Protein 4DH4 (pdb70)

Nearest PDB structures (foldseek):
  4dh4-assembly1_A  TM=1.009E+00  e=1.720E-25  Toxoplasma gondii
  3gad-assembly1_C  TM=9.673E-01  e=2.743E-14  Plasmodium yoelii yoelii
  9mf3-assembly1_A  TM=9.628E-01  e=1.737E-12  Plasmodium knowlesi strain H
  8ap3-assembly1_A  TM=9.264E-01  e=4.173E-13  Arabidopsis thaliana
  8dq6-assembly1_A  TM=9.704E-01  e=1.474E-11  Arabidopsis thaliana

B-factor: mean 19.5, std 6.74, range [10.56, 55.08]

Solvent-accessible surface area: 6476 Å² total; per-residue (Å²): 10,75,0,55,1,51,0,36,34,77,13,75,102,73,61,44,83,39,1,32,128,49,1,46,137,19,0,10,89,17,23,70,61,78,98,98,110,20,129,29,10,28,40,106,35,59,169,37,149,58,78,61,32,72,86,68,2,4,71,0,109,2,7,0,39,30,37,38,70,101,92,28,28,88,120,0,26,63,38,2,12,28,2,0,73,151,39,18,58,0,55,111,127,40,16,136,25,76,45,47,87,63,54,69,84,107,42,59,104,78,143,162,90,113

Secondary structure (DSSP, 8-state):
-EEEEEESS---HHHHHHHHHHHHHHHHHHHT--GGG-EEEEEE-S---BTTB-S--EEEEEEEES---HHHHHHHHHHHHHHHHHHH---GGGEEEEEEEEPGGG-EETTEE-

InterPro domains:
  IPR001398 Macrophage migration inhibitory factor [PF01187] (18-110)
  IPR001398 Macrophage migration inhibitory factor [PTHR11954] (1-115)
  IPR014347 Tautomerase/MIF superfamily [G3DSA:3.30.429.10] (2-115)
  IPR014347 Tautomerase/MIF superfamily [SSF55331] (1-116)
  IPR019829 Macrophage migration inhibitory factor, conserved site [PS01158] (56-70)

Sequence (114 aa):
PKCMMIFCPVAATPAQQDDALLKDAEKKAVADDALGKPLSYYVMVGYSQTGQMRFGGSSDPCAFIIRVVASIGGITSSSTNCCKIAAALSSAACERHLGVPKNRIYTTFTNKSSPSEWAMGDRTF

CATH classification: 3.30.429.10

Organism: Toxoplasma gondii (NCBI:txid5811)

Foldseek 3Di:
DEKEKEWQFPADVVLFVQLQVLLLVQLCVLQVHDSVPYYYYYDNDHFDDDPNDSPTAMEMEEEDQDSDDPVSQVSSLVSNLVSCCVSRVHHSVRYHYDYYHDHQQRDDDPPDTD

Structure (mmCIF, N/CA/C/O backbone):
data_4DH4
#
_entry.id   4DH4
#
_cell.length_a   58.730
_cell.length_b   58.730
_cell.length_c   183.971
_cell.angle_alpha   90.00
_cell.angle_beta   90.00
_cell.angle_gamma   120.00
#
_symmetry.space_group_name_H-M   'H 3 2'
#
loop_
_e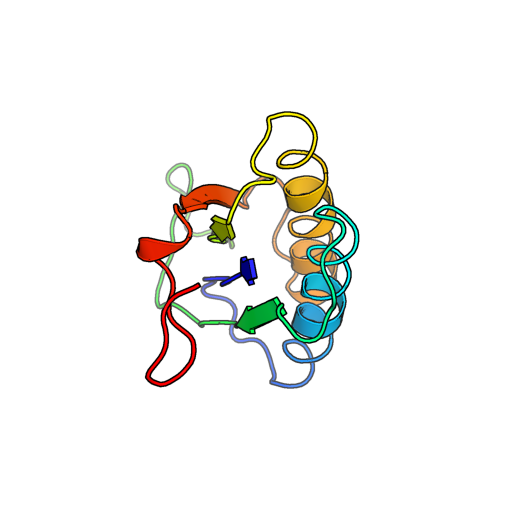ntity.id
_entity.type
_entity.pdbx_description
1 polymer MIF
2 non-polymer 'SULFATE ION'
3 water water
#
loop_
_atom_site.group_PDB
_atom_site.id
_atom_site.type_symbol
_atom_site.label_atom_id
_atom_site.label_alt_id
_atom_site.label_comp_id
_atom_site.label_asym_id
_atom_site.label_entity_id
_atom_site.label_seq_id
_atom_site.pdbx_PDB_ins_code
_atom_site.Cartn_x
_atom_site.Cartn_y
_atom_site.Cartn_z
_atom_site.occupancy
_atom_site.B_iso_or_equiv
_atom_site.auth_seq_id
_atom_site.auth_comp_id
_atom_site.auth_asym_id
_atom_site.auth_atom_id
_atom_site.pdbx_PDB_model_num
ATOM 1 N N . PRO A 1 1 ? -17.231 8.730 22.318 1.00 15.22 1 PRO A N 1
ATOM 2 C CA . PRO A 1 1 ? -17.639 10.127 22.151 1.00 15.02 1 PRO A CA 1
ATOM 3 C C . PRO A 1 1 ? -18.256 10.347 20.780 1.00 15.04 1 PRO A C 1
ATOM 4 O O . PRO A 1 1 ? -18.091 9.520 19.883 1.00 14.72 1 PRO A O 1
ATOM 8 N N . LYS A 1 2 ? -18.964 11.460 20.624 1.00 14.98 2 LYS A N 1
ATOM 9 C CA . LYS A 1 2 ? -19.617 11.781 19.365 1.00 15.87 2 LYS A CA 1
ATOM 10 C C . LYS A 1 2 ? -19.409 13.268 19.064 1.00 15.82 2 LYS A C 1
ATOM 11 O O . LYS A 1 2 ? -19.450 14.107 19.971 1.00 15.80 2 LYS A O 1
ATOM 17 N N . CYS A 1 3 ? -19.133 13.582 17.805 1.00 15.84 3 CYS A N 1
ATOM 18 C CA . CYS A 1 3 ? -19.010 14.967 17.367 1.00 15.72 3 CYS A CA 1
ATOM 19 C C . CYS A 1 3 ? -19.699 15.134 16.018 1.00 15.70 3 CYS A C 1
ATOM 20 O O . CYS A 1 3 ? -19.297 14.513 15.030 1.00 15.57 3 CYS A O 1
ATOM 23 N N A MET A 1 4 ? -20.734 15.968 15.989 0.50 15.50 4 MET A N 1
ATOM 24 N N B MET A 1 4 ? -20.737 15.967 15.982 0.50 15.45 4 MET A N 1
ATOM 25 C CA A MET A 1 4 ? -21.493 16.211 14.767 0.50 15.60 4 MET A CA 1
ATOM 26 C CA B MET A 1 4 ? -21.521 16.192 14.767 0.50 15.52 4 MET A CA 1
ATOM 27 C C A MET A 1 4 ? -21.493 17.686 14.409 0.50 15.39 4 MET A C 1
ATOM 28 C C B MET A 1 4 ? -21.525 17.674 14.398 0.50 15.33 4 MET A C 1
ATOM 29 O O A MET A 1 4 ? -21.900 18.528 15.213 0.50 15.01 4 MET A O 1
ATOM 30 O O B MET A 1 4 ? -21.963 18.513 15.190 0.50 14.93 4 MET A O 1
ATOM 39 N N . ILE A 1 5 ? -21.035 17.973 13.194 1.00 15.30 5 ILE A N 1
ATOM 40 C CA . ILE A 1 5 ? -20.881 19.341 12.687 1.00 15.55 5 ILE A CA 1
ATOM 41 C C . ILE A 1 5 ? -22.013 19.662 11.705 1.00 15.83 5 ILE A C 1
ATOM 42 O O . ILE A 1 5 ? -22.217 18.941 10.724 1.00 15.78 5 ILE A O 1
ATOM 47 N N . PHE A 1 6 ? -22.746 20.739 11.985 1.00 15.95 6 PHE A N 1
ATOM 48 C CA . PHE A 1 6 ? -23.844 21.192 11.143 1.00 16.16 6 PHE A CA 1
ATOM 49 C C . PHE A 1 6 ? -23.467 22.540 10.543 1.00 16.12 6 PHE A C 1
ATOM 50 O O . PHE A 1 6 ? -23.157 23.484 11.270 1.00 15.02 6 PHE A O 1
ATOM 58 N N . CYS A 1 7 ? -23.508 22.629 9.217 1.00 16.36 7 CYS A N 1
ATOM 59 C CA . CYS A 1 7 ? -23.038 23.830 8.528 1.00 16.46 7 CYS A CA 1
ATOM 60 C C . CYS A 1 7 ? -23.682 23.924 7.140 1.00 16.88 7 CYS A C 1
ATOM 61 O O . CYS A 1 7 ? -23.894 22.899 6.499 1.00 16.44 7 CYS A O 1
ATOM 64 N N . PRO A 1 8 ? -24.040 25.145 6.695 1.00 17.93 8 PRO A N 1
ATOM 65 C CA . PRO A 1 8 ? -24.627 25.287 5.353 1.00 18.87 8 PRO A CA 1
ATOM 66 C C . PRO A 1 8 ? -23.634 25.100 4.195 1.00 19.94 8 PRO A C 1
ATOM 67 O O . PRO A 1 8 ? -24.064 24.908 3.050 1.00 20.09 8 PRO A O 1
ATOM 71 N N . VAL A 1 9 ? -22.334 25.136 4.491 1.00 20.81 9 VAL A N 1
ATOM 72 C CA . VAL A 1 9 ? -21.290 25.041 3.453 1.00 22.02 9 VAL A CA 1
ATOM 73 C C . VAL A 1 9 ? -21.374 23.719 2.678 1.00 22.69 9 VAL A C 1
ATOM 74 O O . VAL A 1 9 ? -21.439 22.637 3.268 1.00 22.03 9 VAL A O 1
ATOM 78 N N . ALA A 1 10 ? -21.392 23.821 1.349 1.00 23.71 10 ALA A N 1
ATOM 79 C CA . ALA A 1 10 ? -21.438 22.649 0.487 1.00 25.14 10 ALA A CA 1
ATOM 80 C C . ALA A 1 10 ? -20.044 22.036 0.364 1.00 26.31 10 ALA A C 1
ATOM 81 O O . ALA A 1 10 ? -19.375 22.171 -0.667 1.00 27.13 10 ALA A O 1
ATOM 83 N N . ALA A 1 11 ? -19.603 21.374 1.431 1.00 27.15 11 ALA A N 1
ATOM 84 C CA . ALA A 1 11 ? -18.268 20.790 1.482 1.00 28.00 11 ALA A CA 1
ATOM 85 C C . ALA A 1 11 ? -18.169 19.564 0.593 1.00 28.64 11 ALA A C 1
ATOM 86 O O . ALA A 1 11 ? -19.058 18.707 0.588 1.00 28.34 11 ALA A O 1
ATOM 88 N N . THR A 1 12 ? -17.086 19.503 -0.176 1.00 29.88 12 THR A N 1
ATOM 89 C CA . THR A 1 12 ? -16.770 18.332 -0.976 1.00 30.91 12 THR A CA 1
ATOM 90 C C . THR A 1 12 ? -16.382 17.216 -0.020 1.00 31.88 12 THR A C 1
ATOM 91 O O . THR A 1 12 ? -15.802 17.491 1.032 1.00 32.07 12 THR A O 1
ATOM 95 N N . PRO A 1 13 ? -16.717 15.958 -0.361 1.00 32.60 13 PRO A N 1
ATOM 96 C CA . PRO A 1 13 ? -16.360 14.846 0.512 1.00 32.97 13 PRO A CA 1
ATOM 97 C C . PRO A 1 13 ? -14.886 14.847 0.945 1.00 33.00 13 PRO A C 1
ATOM 98 O O . PRO A 1 13 ? -14.566 14.311 2.004 1.00 33.21 13 PRO A O 1
ATOM 102 N N . ALA A 1 14 ? -14.012 15.463 0.149 1.00 32.82 14 ALA A N 1
ATOM 103 C CA . ALA A 1 14 ? -12.584 15.537 0.470 1.00 32.25 14 ALA A CA 1
ATOM 104 C C . ALA A 1 14 ? -12.246 16.621 1.497 1.00 31.58 14 ALA A C 1
ATOM 105 O O . ALA A 1 14 ? -11.333 16.441 2.313 1.00 31.90 14 ALA A O 1
ATOM 107 N N . GLN A 1 15 ? -12.960 17.747 1.443 1.00 30.25 15 GLN A N 1
ATOM 108 C CA . GLN A 1 15 ? -12.940 18.719 2.532 1.00 28.85 15 GLN A CA 1
ATOM 109 C C . GLN A 1 15 ? -13.444 18.031 3.797 1.00 27.51 15 GLN A C 1
ATOM 110 O O . GLN A 1 15 ? -12.877 18.212 4.876 1.00 27.19 15 GLN A O 1
ATOM 116 N N . GLN A 1 16 ? -14.518 17.253 3.642 1.00 25.78 16 GLN A N 1
ATOM 117 C CA . GLN A 1 16 ? -15.198 16.613 4.768 1.00 24.11 16 GLN A CA 1
ATOM 118 C C . GLN A 1 16 ? -14.304 15.567 5.414 1.00 23.65 16 GLN A C 1
ATOM 119 O O . GLN A 1 16 ? -14.220 15.499 6.636 1.00 23.11 16 GLN A O 1
ATOM 125 N N A ASP A 1 17 ? -13.641 14.754 4.588 0.50 23.23 17 ASP A N 1
ATOM 126 N N B ASP A 1 17 ? -13.634 14.771 4.582 0.50 23.21 17 ASP A N 1
ATOM 127 C CA A ASP A 1 17 ? -12.716 13.728 5.077 0.50 23.08 17 ASP A CA 1
ATOM 128 C CA B ASP A 1 17 ? -12.720 13.733 5.049 0.50 23.04 17 ASP A CA 1
ATOM 129 C C A ASP A 1 17 ? -11.605 14.329 5.934 0.50 22.50 17 ASP A C 1
ATOM 130 C C B ASP A 1 17 ? -11.603 14.319 5.916 0.50 22.4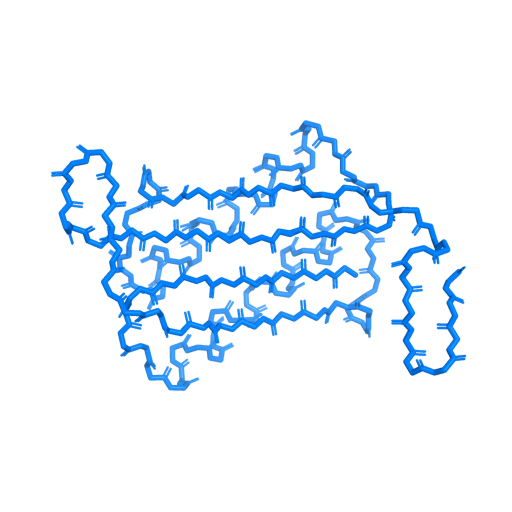8 17 ASP A C 1
ATOM 131 O O A ASP A 1 17 ? -11.349 13.852 7.041 0.50 22.45 17 ASP A O 1
ATOM 132 O O B ASP A 1 17 ? -11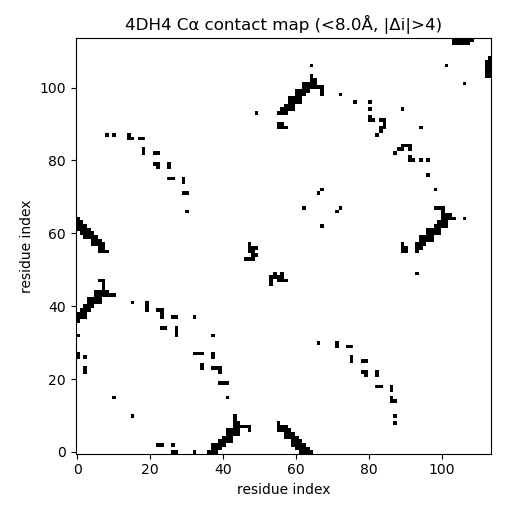.343 13.822 7.013 0.50 22.44 17 ASP A O 1
ATOM 141 N N . ALA A 1 18 ? -10.967 15.381 5.423 1.00 21.97 18 ALA A N 1
ATOM 142 C CA . ALA A 1 18 ? -9.874 16.061 6.131 1.00 21.13 18 ALA A CA 1
ATOM 143 C C . ALA A 1 18 ? -10.350 16.707 7.437 1.00 20.22 18 ALA A C 1
ATOM 144 O O . ALA A 1 18 ? -9.690 16.593 8.480 1.00 20.17 18 ALA A O 1
ATOM 146 N N . LEU A 1 19 ? -11.498 17.376 7.367 1.00 18.92 19 LEU A N 1
ATOM 147 C CA . LEU A 1 19 ? -12.138 17.947 8.548 1.00 17.87 19 LEU A CA 1
ATOM 148 C C . LEU A 1 19 ? -12.402 16.889 9.617 1.00 17.46 19 LEU A C 1
ATOM 149 O O . LEU A 1 19 ? -12.047 17.073 10.792 1.00 16.81 19 LEU A O 1
ATOM 154 N N . LEU A 1 20 ? -13.023 15.786 9.209 1.00 17.04 20 LEU A N 1
ATOM 155 C CA . LEU A 1 20 ? -13.446 14.769 10.167 1.00 17.03 20 LEU A CA 1
ATOM 156 C C . LEU A 1 20 ? -12.262 14.023 10.770 1.00 17.33 20 LEU A C 1
ATOM 157 O O . LEU A 1 20 ? -12.307 13.630 11.931 1.00 16.96 20 LEU A O 1
ATOM 162 N N . LYS A 1 21 ? -11.195 13.861 9.990 1.00 17.33 21 LYS A N 1
ATOM 163 C CA . LYS A 1 21 ? -9.940 13.322 10.518 1.00 18.29 21 LYS A CA 1
ATOM 164 C C . LYS A 1 21 ? -9.339 14.222 11.592 1.00 18.04 21 LYS A C 1
ATOM 165 O O . LYS A 1 21 ? -8.839 13.729 12.602 1.00 18.40 21 LYS A O 1
ATOM 171 N N . ASP A 1 22 ? -9.376 15.534 11.365 1.00 18.22 22 ASP A N 1
ATOM 172 C CA . ASP A 1 22 ? -8.920 16.503 12.360 1.00 18.24 22 ASP A CA 1
ATOM 173 C C . ASP A 1 22 ? -9.812 16.429 13.598 1.00 17.82 22 ASP A C 1
ATOM 174 O O . ASP A 1 22 ? -9.320 16.448 14.725 1.00 18.04 22 ASP A O 1
ATOM 179 N N . ALA A 1 23 ? -11.122 16.347 13.372 1.00 17.41 23 ALA A N 1
ATOM 180 C CA . ALA A 1 23 ? -12.109 16.322 14.455 1.00 16.86 23 ALA A CA 1
ATOM 181 C C . ALA A 1 23 ? -11.943 15.101 15.368 1.00 16.88 23 ALA A C 1
ATOM 182 O O . ALA A 1 23 ? -11.906 15.239 16.597 1.00 16.38 23 ALA A O 1
ATOM 184 N N . GLU A 1 24 ? -11.849 13.913 14.772 1.00 16.28 24 GLU A N 1
ATOM 185 C CA . GLU A 1 24 ? -11.745 12.685 15.555 1.00 16.37 24 GLU A CA 1
ATOM 186 C C . GLU A 1 24 ? -10.495 12.657 16.447 1.00 16.40 24 GLU A C 1
ATOM 187 O O . GLU A 1 24 ? -10.564 12.215 17.599 1.00 16.08 24 GLU A O 1
ATOM 193 N N A LYS A 1 25 ? -9.373 13.144 15.913 0.50 16.28 25 LYS A N 1
ATOM 194 N N B LYS A 1 25 ? -9.367 13.139 15.922 0.50 16.37 25 LYS A N 1
ATOM 195 C CA A LYS A 1 25 ? -8.113 13.200 16.651 0.50 16.57 25 LYS A CA 1
ATOM 196 C CA B LYS A 1 25 ? -8.120 13.171 16.689 0.50 16.73 25 LYS A CA 1
ATOM 197 C C A LYS A 1 25 ? -8.219 14.139 17.851 0.50 16.23 25 LYS A C 1
ATOM 198 C C B LYS A 1 25 ? -8.204 14.148 17.863 0.50 16.33 25 LYS A C 1
ATOM 199 O O A LYS A 1 25 ? -7.795 13.791 18.951 0.50 16.19 25 LYS A O 1
ATOM 200 O O B LYS A 1 25 ? -7.751 13.833 18.962 0.50 16.30 25 LYS A O 1
ATOM 211 N N . ALA A 1 26 ? -8.786 15.324 17.622 1.00 16.01 26 ALA A N 1
ATOM 212 C CA . ALA A 1 26 ? -8.916 16.353 18.658 1.00 15.73 26 ALA A CA 1
ATOM 213 C C . ALA A 1 26 ? -9.829 15.907 19.804 1.00 15.43 26 ALA A C 1
ATOM 214 O O . ALA A 1 26 ? -9.552 16.186 20.974 1.00 14.79 26 ALA A O 1
ATOM 216 N N . VAL A 1 27 ? -10.910 15.210 19.456 1.00 14.84 27 VAL A N 1
ATOM 217 C CA . VAL A 1 27 ? -11.870 14.718 20.448 1.00 14.48 27 VAL A CA 1
ATOM 218 C C . VAL A 1 27 ? -11.235 13.583 21.268 1.00 14.57 27 VAL A C 1
ATOM 219 O O . VAL A 1 27 ? -11.269 13.612 22.500 1.00 13.67 27 VAL A O 1
ATOM 223 N N . ALA A 1 28 ? -10.638 12.608 20.583 1.00 14.50 28 ALA A N 1
ATOM 224 C CA . ALA A 1 28 ? -9.935 11.509 21.267 1.00 15.06 28 ALA A CA 1
ATOM 225 C C . ALA A 1 28 ? -8.829 12.022 22.198 1.00 15.41 28 ALA A C 1
ATOM 226 O O . ALA A 1 28 ? -8.734 11.590 23.351 1.00 15.58 28 ALA A O 1
ATOM 228 N N A ASP A 1 29 ? -8.005 12.941 21.692 0.50 15.52 29 ASP A N 1
ATOM 229 N N B ASP A 1 29 ? -8.011 12.942 21.692 0.50 15.58 29 ASP A N 1
ATOM 230 C CA A ASP A 1 29 ? -6.898 13.517 22.469 0.50 15.74 29 ASP A CA 1
ATOM 231 C CA B ASP A 1 29 ? -6.906 13.520 22.461 0.50 15.84 29 ASP A CA 1
ATOM 232 C C A ASP A 1 29 ? -7.380 14.240 23.728 0.50 15.64 29 ASP A C 1
ATOM 233 C C B ASP A 1 29 ? -7.382 14.239 23.724 0.50 15.71 29 ASP A C 1
ATOM 234 O O A ASP A 1 29 ? -6.876 13.980 24.824 0.50 15.61 29 ASP A O 1
ATOM 235 O O B ASP A 1 29 ? -6.877 13.974 24.819 0.50 15.67 29 ASP A O 1
ATOM 244 N N . ALA A 1 30 ? -8.354 15.139 23.569 1.00 15.49 30 ALA A N 1
ATOM 245 C CA . ALA A 1 30 ? -8.853 15.964 24.696 1.00 15.05 30 ALA A CA 1
ATOM 246 C C . ALA A 1 30 ? -9.525 15.148 25.802 1.00 14.72 30 ALA A C 1
ATOM 247 O O . ALA A 1 30 ? -9.364 15.440 26.995 1.00 14.71 30 ALA A O 1
ATOM 249 N N . LEU A 1 31 ? -10.269 14.124 25.397 1.00 14.32 31 LEU A N 1
ATOM 250 C CA . LEU A 1 31 ? -11.019 13.299 26.339 1.00 14.59 31 LEU A CA 1
ATOM 251 C C . LEU A 1 31 ? -10.213 12.107 26.858 1.00 14.69 31 LEU A C 1
ATOM 252 O O . LEU A 1 31 ? -10.639 11.427 27.795 1.00 14.80 31 LEU A O 1
ATOM 257 N N . GLY A 1 32 ? -9.052 11.857 26.256 1.00 15.04 32 GLY A N 1
ATOM 258 C CA . GLY A 1 32 ? -8.240 10.694 26.617 1.00 15.47 32 GLY A CA 1
ATOM 259 C C . GLY A 1 32 ? -8.995 9.392 26.406 1.00 15.82 32 GLY A C 1
ATOM 260 O O . GLY A 1 32 ? -8.964 8.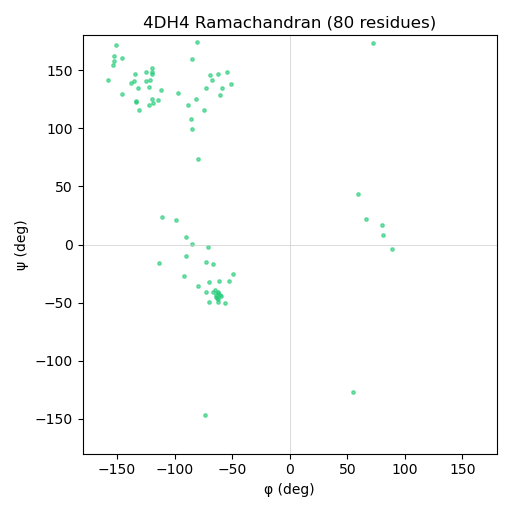508 27.259 1.00 15.64 32 GLY A O 1
ATOM 261 N N . LYS A 1 33 ? -9.687 9.290 25.272 1.00 16.46 33 LYS A N 1
ATOM 262 C CA . LYS A 1 33 ? -10.440 8.083 24.918 1.00 17.33 33 LYS A CA 1
ATOM 263 C C . LYS A 1 33 ? -9.906 7.498 23.610 1.00 17.16 33 LYS A C 1
ATOM 264 O O . LYS A 1 33 ? -9.387 8.237 22.768 1.00 16.31 33 LYS A O 1
ATOM 270 N N . PRO A 1 34 ? -10.038 6.169 23.429 1.00 17.66 34 PRO A N 1
ATOM 271 C CA . PRO A 1 34 ? -9.485 5.561 22.217 1.00 17.70 34 PRO A CA 1
ATOM 272 C C . PRO A 1 34 ? -10.245 6.025 20.982 1.00 17.80 34 PRO A C 1
ATOM 273 O O . PRO A 1 34 ? -11.470 6.195 21.029 1.00 17.27 34 PRO A O 1
ATOM 277 N N . LEU A 1 35 ? -9.515 6.245 19.893 1.00 17.93 35 LEU A N 1
ATOM 278 C CA . LEU A 1 35 ? -10.126 6.603 18.620 1.00 18.70 35 LEU A CA 1
ATOM 279 C C . LEU A 1 35 ? -11.227 5.614 18.205 1.00 18.33 35 LEU A C 1
ATOM 280 O O . LEU A 1 35 ? -12.213 6.010 17.575 1.00 18.39 35 LEU A O 1
ATOM 285 N N . SER A 1 36 ? -11.080 4.346 18.594 1.00 18.25 36 SER A N 1
ATOM 286 C CA . SER A 1 36 ? -12.062 3.296 18.249 1.00 18.32 36 SER A CA 1
ATOM 287 C C . SER A 1 36 ? -13.498 3.586 18.717 1.00 18.16 36 SER A C 1
ATOM 288 O O . SER A 1 36 ? -14.462 3.019 18.179 1.00 18.30 36 SER A O 1
ATOM 291 N N A TYR A 1 37 ? -13.623 4.478 19.698 0.50 17.74 37 TYR A N 1
ATOM 292 N N B TYR A 1 37 ? -13.643 4.450 19.720 0.50 17.71 37 TYR A N 1
ATOM 293 C CA A TYR A 1 37 ? -14.915 4.817 20.290 0.50 17.51 37 TYR A CA 1
ATOM 294 C CA B TYR A 1 37 ? -14.968 4.788 20.244 0.50 17.43 37 TYR A CA 1
ATOM 295 C C A TYR A 1 37 ? -15.445 6.175 19.821 0.50 16.84 37 TYR A C 1
ATOM 296 C C B TYR A 1 37 ? -15.467 6.167 19.794 0.50 16.79 37 TYR A C 1
ATOM 297 O O A TYR A 1 37 ? -16.547 6.579 20.194 0.50 16.55 37 TYR A O 1
ATOM 298 O O B TYR A 1 37 ? -16.567 6.582 20.161 0.50 16.51 37 TYR A O 1
ATOM 315 N N . VAL A 1 38 ? -14.665 6.865 18.995 1.00 16.07 38 VAL A N 1
ATOM 316 C CA . VAL A 1 38 ? -15.029 8.212 18.542 1.00 15.53 38 VAL A CA 1
ATOM 317 C C . VAL A 1 38 ? -15.801 8.172 17.220 1.00 15.32 38 VAL A C 1
ATOM 318 O O . VAL A 1 38 ? -15.322 7.618 16.236 1.00 15.22 38 VAL A O 1
ATOM 322 N N . MET A 1 39 ? -17.001 8.753 17.226 1.00 14.66 39 MET A N 1
ATOM 323 C CA . MET A 1 39 ? -17.819 8.897 16.023 1.00 14.76 39 MET A CA 1
ATOM 324 C C . MET A 1 39 ? -17.904 10.373 15.646 1.00 14.39 39 MET A C 1
ATOM 325 O O . MET A 1 39 ? -18.153 11.226 16.502 1.00 14.21 39 MET A O 1
ATOM 330 N N . VAL A 1 40 ? -17.685 10.668 14.366 1.00 13.91 40 VAL A N 1
ATOM 331 C CA . VAL A 1 40 ? -17.720 12.040 13.866 1.00 13.70 40 VAL A CA 1
ATOM 332 C C . VAL A 1 40 ? -18.525 12.119 12.558 1.00 14.24 40 VAL A C 1
ATOM 333 O O . VAL A 1 40 ? -18.533 11.171 11.761 1.00 13.95 40 VAL A O 1
ATOM 337 N N . GLY A 1 41 ? -19.212 13.234 12.344 1.00 14.12 41 GLY A N 1
ATOM 338 C CA . GLY A 1 41 ? -19.940 13.414 11.095 1.00 14.71 41 GLY A CA 1
ATOM 339 C C . GLY A 1 41 ? -20.115 14.857 10.680 1.00 15.02 41 GLY A C 1
ATOM 340 O O . GLY A 1 41 ? -19.947 15.778 11.486 1.00 14.50 41 GLY A O 1
ATOM 341 N N . TYR A 1 42 ? -20.434 15.037 9.402 1.00 15.73 42 TYR A N 1
ATOM 342 C CA . TYR A 1 42 ? -20.747 16.344 8.845 1.00 16.61 42 TYR A CA 1
ATOM 343 C C . TYR A 1 42 ? -22.139 16.301 8.247 1.00 17.28 42 TYR A C 1
ATOM 344 O 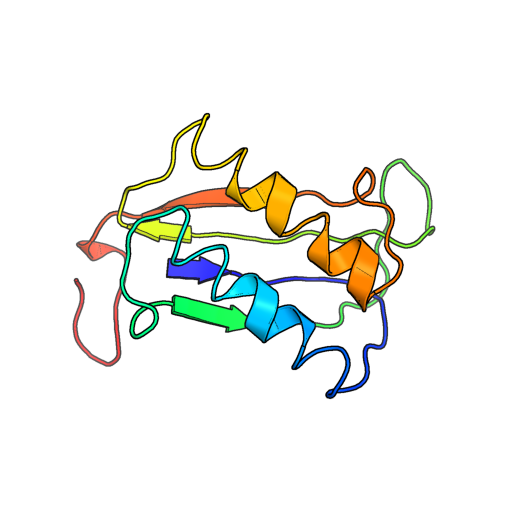O . TYR A 1 42 ? -22.504 15.357 7.551 1.00 17.46 42 TYR A O 1
ATOM 353 N N . SER A 1 43 ? -22.918 17.333 8.519 1.00 18.14 43 SER A N 1
ATOM 354 C CA . SER A 1 43 ? -24.244 17.427 7.945 1.00 19.64 43 SER A CA 1
ATOM 355 C C . SER A 1 43 ? -24.421 18.807 7.335 1.00 20.05 43 SER A C 1
ATOM 356 O O . SER A 1 43 ? -24.366 19.813 8.048 1.00 19.84 43 SER A O 1
ATOM 359 N N . GLN A 1 44 ? -24.594 18.856 6.010 1.00 20.41 44 GLN A N 1
ATOM 360 C CA . GLN A 1 44 ? -24.897 20.118 5.334 1.00 21.10 44 GLN A CA 1
ATOM 361 C C . GLN A 1 44 ? -26.348 20.479 5.624 1.00 20.79 44 GLN A C 1
ATOM 362 O O . GLN A 1 44 ? -27.275 19.758 5.231 1.00 20.90 44 GLN A O 1
ATOM 368 N N . THR A 1 45 ? -26.536 21.589 6.330 1.00 20.15 45 THR A N 1
ATOM 369 C CA . THR A 1 45 ? -27.865 22.089 6.620 1.00 19.74 45 THR A CA 1
ATOM 370 C C . THR A 1 45 ? -28.393 22.846 5.402 1.00 19.73 45 THR A C 1
ATOM 371 O O . THR A 1 45 ? -27.674 23.030 4.409 1.00 19.20 45 THR A O 1
ATOM 375 N N . GLY A 1 46 ? -29.651 23.269 5.476 1.00 19.41 46 GLY A N 1
ATOM 376 C CA . GLY A 1 46 ? -30.127 24.360 4.637 1.00 19.40 46 GLY A CA 1
ATOM 377 C C . GLY A 1 46 ? -29.533 25.642 5.199 1.00 19.35 46 GLY A C 1
ATOM 378 O O . GLY A 1 46 ? -28.423 25.643 5.744 1.00 19.48 46 GLY A O 1
ATOM 379 N N . GLN A 1 47 ? -30.274 26.733 5.091 1.00 19.48 47 GLN A N 1
ATOM 380 C CA . GLN A 1 47 ? -29.798 28.028 5.551 1.00 19.61 47 GLN A CA 1
ATOM 381 C C . GLN A 1 47 ? -29.546 28.041 7.052 1.00 19.20 47 GLN A C 1
ATOM 382 O O . GLN A 1 47 ? -30.246 27.371 7.817 1.00 18.87 47 GLN A O 1
ATOM 388 N N . MET A 1 48 ? -28.539 28.809 7.450 1.00 18.68 48 MET A N 1
ATOM 389 C CA . MET A 1 48 ? -28.265 29.074 8.856 1.00 19.06 48 MET A CA 1
ATOM 390 C C . MET A 1 48 ? -27.976 30.557 9.045 1.00 18.41 48 MET A C 1
ATOM 391 O O . MET A 1 48 ? -27.340 31.192 8.191 1.00 18.12 48 MET A O 1
ATOM 396 N N . ARG A 1 49 ? -28.474 31.110 10.145 1.00 17.45 49 ARG A N 1
ATOM 397 C CA . ARG A 1 49 ? -28.203 32.495 10.512 1.00 17.65 49 ARG A CA 1
ATOM 398 C C . ARG A 1 49 ? -27.611 32.555 11.913 1.00 17.21 49 ARG A C 1
ATOM 399 O O . ARG A 1 49 ? -27.924 31.718 12.764 1.00 17.02 49 ARG A O 1
ATOM 407 N N . PHE A 1 50 ? -26.753 33.543 12.141 1.00 17.16 50 PHE A N 1
ATOM 408 C CA . PHE A 1 50 ? -26.179 33.789 13.461 1.00 17.57 50 PHE A CA 1
ATOM 409 C C . PHE A 1 50 ? -25.989 35.284 13.645 1.00 18.36 50 PHE A C 1
ATOM 410 O O . PHE A 1 50 ? -25.426 35.956 12.779 1.00 18.64 50 PHE A O 1
ATOM 418 N N . GLY A 1 51 ? -26.487 35.797 14.768 1.00 18.78 51 GLY A N 1
ATOM 419 C CA . GLY A 1 51 ? -26.403 37.220 15.076 1.00 19.94 51 GLY A CA 1
ATOM 420 C C . GLY A 1 51 ? -27.207 38.119 14.152 1.00 20.51 51 GLY A C 1
ATOM 421 O O . GLY A 1 51 ? -26.915 39.310 14.049 1.00 20.89 51 GLY A O 1
ATOM 422 N N . GLY A 1 52 ? -28.221 37.556 13.494 1.00 20.98 52 GLY A N 1
ATOM 423 C CA . GLY A 1 52 ? -29.024 38.287 12.506 1.00 21.71 52 GLY A CA 1
ATOM 424 C C . GLY A 1 52 ? -28.380 38.396 11.129 1.00 22.17 52 GLY A C 1
ATOM 425 O O . GLY A 1 52 ? -28.788 39.219 10.301 1.00 22.70 52 GLY A O 1
ATOM 426 N N . SER A 1 53 ? -27.376 37.562 10.880 1.00 22.36 53 SER A N 1
ATOM 427 C CA . SER A 1 53 ? -26.650 37.570 9.614 1.00 22.37 53 SER A CA 1
ATOM 428 C C . SER A 1 53 ? -26.662 36.200 8.955 1.00 22.53 53 SER A C 1
ATOM 429 O O . SER A 1 53 ? -26.535 35.180 9.633 1.00 22.15 53 SER A O 1
ATOM 432 N N . SER A 1 54 ? -26.809 36.188 7.630 1.00 22.54 54 SER A N 1
ATOM 433 C CA . SER A 1 54 ? -26.727 34.954 6.845 1.00 23.15 54 SER A CA 1
ATOM 434 C C . SER A 1 54 ? -25.294 34.558 6.475 1.00 22.89 54 SER A C 1
ATOM 435 O O . SER A 1 54 ? -25.090 33.551 5.796 1.00 23.17 54 SER A O 1
ATOM 438 N N . ASP A 1 55 ? -24.308 35.344 6.909 1.00 23.17 55 ASP A N 1
ATOM 439 C CA . ASP A 1 55 ? -22.897 35.000 6.693 1.00 23.27 55 ASP A CA 1
ATOM 440 C C . ASP A 1 55 ? -22.615 33.594 7.247 1.00 22.90 55 ASP A C 1
ATOM 441 O O . ASP A 1 55 ? -23.275 33.169 8.208 1.00 22.72 55 ASP A O 1
ATOM 446 N N . PRO A 1 56 ? -21.671 32.855 6.624 1.00 22.32 56 PRO A N 1
ATOM 447 C CA . PRO A 1 56 ? -21.401 31.481 7.052 1.00 21.62 56 PRO A CA 1
ATOM 448 C C . PRO A 1 56 ? -21.151 31.363 8.553 1.00 20.73 56 PRO A C 1
ATOM 449 O O . PRO A 1 56 ? -20.480 32.209 9.162 1.00 20.46 56 PRO A O 1
ATOM 453 N N . CYS A 1 57 ? -21.736 30.319 9.124 1.00 19.88 57 CYS A N 1
ATOM 454 C CA . CYS A 1 57 ? -21.652 30.013 10.542 1.00 18.54 57 CYS A CA 1
ATOM 455 C C . CYS A 1 57 ? -21.783 28.500 10.660 1.00 17.47 57 CYS A C 1
ATOM 456 O O . CYS A 1 57 ? -22.058 27.817 9.670 1.00 17.24 57 CYS A O 1
ATOM 459 N N . ALA A 1 58 ? -21.568 27.969 11.857 1.00 15.90 58 ALA A N 1
ATOM 460 C CA . ALA A 1 58 ? -21.711 26.539 12.077 1.00 15.17 58 ALA A CA 1
ATOM 461 C C . ALA A 1 58 ? -22.073 26.269 13.521 1.00 14.47 58 ALA A C 1
ATOM 462 O O . ALA A 1 58 ? -21.837 27.101 14.403 1.00 13.50 58 ALA A O 1
ATOM 464 N N . PHE A 1 59 ? -22.669 25.111 13.759 1.00 14.34 59 PHE A N 1
ATOM 465 C CA . PHE A 1 59 ? -22.746 24.629 15.122 1.00 14.73 59 PHE A CA 1
ATOM 466 C C . PHE A 1 59 ? -22.366 23.171 15.198 1.00 13.91 59 PHE A C 1
ATOM 467 O O . PHE A 1 59 ? -22.627 22.38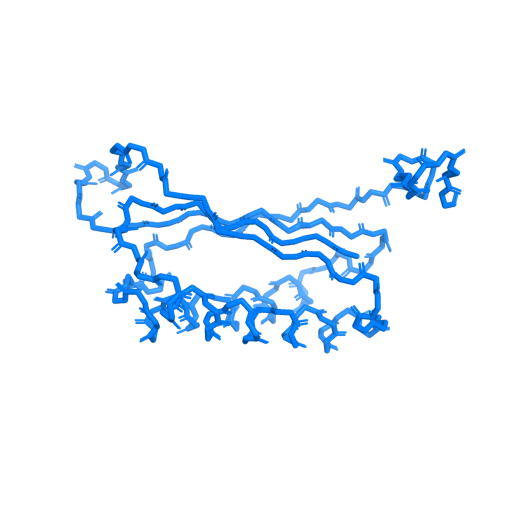1 14.276 1.00 14.27 59 PHE A O 1
ATOM 475 N N A ILE A 1 60 ? -21.693 22.808 16.277 0.50 13.56 60 ILE A N 1
ATOM 476 N N B ILE A 1 60 ? -21.738 22.821 16.316 0.50 12.86 60 ILE A N 1
ATOM 477 C CA A ILE A 1 60 ? -21.283 21.428 16.425 0.50 13.07 60 ILE A CA 1
ATOM 478 C CA B ILE A 1 60 ? -21.169 21.496 16.530 0.50 11.71 60 ILE A CA 1
ATOM 479 C C A ILE A 1 60 ? -21.704 20.911 17.795 0.50 12.78 60 ILE A C 1
ATOM 480 C C B ILE A 1 60 ? -21.728 20.928 17.833 0.50 12.01 60 ILE A C 1
ATOM 481 O O A ILE A 1 60 ? -21.638 21.628 18.799 0.50 12.40 60 ILE A O 1
ATOM 482 O O B ILE A 1 60 ? -21.763 21.629 18.847 0.50 11.68 60 ILE A O 1
ATOM 491 N N . ARG A 1 61 ? -22.162 19.668 17.810 1.00 12.28 61 ARG A N 1
ATOM 492 C CA . ARG A 1 61 ? -22.631 19.019 19.030 1.00 12.73 61 ARG A CA 1
ATOM 493 C C . ARG A 1 61 ? -21.640 17.950 19.428 1.00 12.30 61 ARG A C 1
ATOM 494 O O . ARG A 1 61 ? -21.368 17.037 18.640 1.00 12.55 61 ARG A O 1
ATOM 502 N N A VAL A 1 62 ? -21.085 18.049 20.633 0.50 12.48 62 VAL A N 1
ATOM 503 N N B VAL A 1 62 ? -21.116 18.069 20.648 0.50 11.89 62 VAL A N 1
ATOM 504 C CA A VAL A 1 62 ? -20.197 16.995 21.131 0.50 12.59 62 VAL A CA 1
ATOM 505 C CA B VAL A 1 62 ? -20.195 17.090 21.220 0.50 11.56 62 VAL A CA 1
ATOM 506 C C A VAL A 1 62 ? -20.682 16.379 22.446 0.50 12.34 62 VAL A C 1
ATOM 507 C C B VAL A 1 62 ? -20.863 16.371 22.403 0.50 11.68 62 VAL A C 1
ATOM 508 O O A VAL A 1 62 ? -21.036 17.088 23.387 0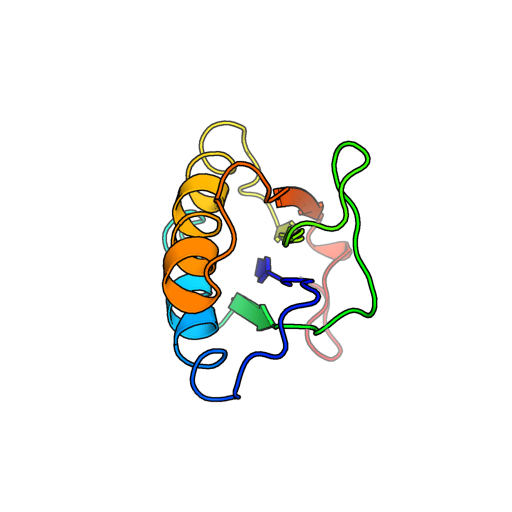.50 12.39 62 VAL A O 1
ATOM 509 O O B VAL A 1 62 ? -21.527 17.007 23.224 0.50 11.75 62 VAL A O 1
ATOM 516 N N . ALA A 1 63 ? -20.705 15.049 22.471 1.00 11.95 63 ALA A N 1
ATOM 517 C CA . ALA A 1 63 ? -21.219 14.263 23.606 1.00 12.20 63 ALA A CA 1
ATOM 518 C C . ALA A 1 63 ? -20.189 13.232 24.033 1.00 12.25 63 ALA A C 1
ATOM 519 O O . ALA A 1 63 ? -19.470 12.682 23.202 1.00 12.07 63 ALA A O 1
ATOM 521 N N . SER A 1 64 ? -20.127 12.965 25.333 1.00 12.56 64 SER A N 1
ATOM 522 C CA . SER A 1 64 ? -19.208 11.971 25.852 1.00 12.45 64 SER A CA 1
ATOM 523 C C . SER A 1 64 ? -19.763 11.404 27.146 1.00 12.26 64 SER A C 1
ATOM 524 O O . SER A 1 64 ? -20.537 12.068 27.845 1.00 11.68 64 SER A O 1
ATOM 527 N N . ILE A 1 65 ? -19.360 10.177 27.460 1.00 12.47 65 ILE A N 1
ATOM 528 C CA . ILE A 1 65 ? -19.646 9.589 28.767 1.00 13.37 65 ILE A CA 1
ATOM 529 C C . ILE A 1 65 ? -18.544 10.070 29.695 1.00 14.43 65 ILE A C 1
ATOM 530 O O . ILE A 1 65 ? -17.430 9.541 29.687 1.00 14.30 65 ILE A O 1
ATOM 535 N N . GLY A 1 66 ? -18.855 11.102 30.471 1.00 15.44 66 GLY A N 1
ATOM 536 C CA . GLY A 1 66 ? -17.843 11.769 31.292 1.00 16.19 66 GLY A CA 1
ATOM 537 C C . GLY A 1 66 ? -16.889 12.596 30.448 1.00 16.23 66 GLY A C 1
ATOM 538 O O . GLY A 1 66 ? -16.934 12.555 29.217 1.00 16.75 66 GLY A O 1
ATOM 539 N N . GLY A 1 67 ? -16.016 13.347 31.117 1.00 16.56 67 GLY A N 1
ATOM 540 C CA . GLY A 1 67 ? -14.957 14.089 30.440 1.00 16.00 67 GLY A CA 1
ATOM 541 C C . GLY A 1 67 ? -15.406 15.475 30.034 1.00 16.32 67 GLY A C 1
ATOM 542 O O . GLY A 1 67 ? -14.618 16.254 29.521 1.00 17.08 67 GLY A O 1
ATOM 543 N N . ILE A 1 68 ? -16.676 15.788 30.274 1.00 15.59 68 ILE A N 1
ATOM 544 C CA . ILE A 1 68 ? -17.215 17.103 29.921 1.00 15.46 68 ILE A CA 1
ATOM 545 C C . ILE A 1 68 ? -16.924 18.075 31.065 1.00 15.17 68 ILE A C 1
ATOM 546 O O . ILE A 1 68 ? -17.505 17.959 32.139 1.00 15.61 68 ILE A O 1
ATOM 551 N N . THR A 1 69 ? -15.989 19.004 30.847 1.00 14.75 69 THR A N 1
ATOM 552 C CA . THR A 1 69 ? -15.599 19.967 31.890 1.00 14.97 69 THR A CA 1
ATOM 553 C C . THR A 1 69 ? -15.265 21.292 31.222 1.00 15.25 69 THR A C 1
ATOM 554 O O . THR A 1 69 ? -14.957 21.311 30.040 1.00 14.54 69 THR A O 1
ATOM 558 N N . SER A 1 70 ? -15.269 22.386 31.978 1.00 15.79 70 SER A N 1
ATOM 559 C CA . SER A 1 70 ? -14.946 23.682 31.381 1.00 17.18 70 SER A CA 1
ATOM 560 C C . SER A 1 70 ? -13.622 23.669 30.591 1.00 16.78 70 SER A C 1
ATOM 561 O O . SER A 1 70 ? -13.585 24.139 29.454 1.00 16.93 70 SER A O 1
ATOM 564 N N A SER A 1 71 ? -12.560 23.124 31.186 0.50 16.80 71 SER A N 1
ATOM 565 N N B SER A 1 71 ? -12.561 23.122 31.186 0.50 16.90 71 SER A N 1
ATOM 566 C CA A SER A 1 71 ? -11.240 23.131 30.537 0.50 16.65 71 SER A CA 1
ATOM 567 C CA B SER A 1 71 ? -11.236 23.132 30.545 0.50 16.88 71 SER A CA 1
ATOM 568 C C A SER A 1 71 ? -11.218 22.256 29.287 0.50 16.57 71 SER A C 1
ATOM 569 C C B SER A 1 71 ? -11.166 22.232 29.309 0.50 16.69 71 SER A C 1
ATOM 570 O O A SER A 1 71 ? -10.712 22.668 28.239 0.50 16.46 71 SER A O 1
ATOM 571 O O B SER A 1 71 ? -10.578 22.606 28.289 0.50 16.55 71 SER A O 1
ATOM 576 N N . THR A 1 72 ? -11.764 21.050 29.404 1.00 16.24 72 THR A N 1
ATOM 577 C CA . THR A 1 72 ? -11.760 20.100 28.293 1.00 16.11 72 THR A CA 1
ATOM 578 C C . THR A 1 72 ? -12.668 20.562 27.151 1.00 15.35 72 THR A C 1
ATOM 579 O O . THR A 1 72 ? -12.307 20.425 25.977 1.00 14.62 72 THR A O 1
ATOM 583 N N . ASN A 1 73 ? -13.829 21.122 27.495 1.00 14.43 73 ASN A N 1
ATOM 584 C CA . ASN A 1 73 ? -14.741 21.677 26.490 1.00 14.47 73 ASN A CA 1
ATOM 585 C C . ASN A 1 73 ? -14.082 22.804 25.705 1.00 15.06 73 ASN A C 1
ATOM 586 O O . ASN A 1 73 ? -14.198 22.864 24.475 1.00 14.90 73 ASN A O 1
ATOM 591 N N A CYS A 1 74 ? -13.385 23.683 26.416 0.50 15.47 74 CYS A N 1
ATOM 592 N N B CYS A 1 74 ? -13.408 23.701 26.428 0.50 15.54 74 CYS A N 1
ATOM 593 C CA A CYS A 1 74 ? -12.662 24.779 25.782 0.50 15.81 74 CYS A CA 1
ATOM 594 C CA B CYS A 1 74 ? -12.612 24.779 25.829 0.50 16.57 74 CYS A CA 1
ATOM 595 C C A CYS A 1 74 ? -11.580 24.285 24.816 0.50 15.78 74 CYS A C 1
ATOM 596 C C B CYS A 1 74 ? -11.624 24.242 24.803 0.50 16.14 74 CYS A C 1
ATOM 597 O O A CYS A 1 74 ? -11.427 24.830 23.723 0.50 15.58 74 CYS A O 1
ATOM 598 O O B CYS A 1 74 ? -11.574 24.713 23.666 0.50 15.95 74 CYS A O 1
ATOM 603 N N . LYS A 1 75 ? -10.838 23.255 25.226 1.00 16.00 75 LYS A N 1
ATOM 604 C CA . LYS A 1 75 ? -9.823 22.638 24.375 1.00 15.74 75 LYS A CA 1
ATOM 605 C C . LYS A 1 75 ? -10.419 22.079 23.085 1.00 15.07 75 LYS A C 1
ATOM 606 O O . LYS A 1 75 ? -9.897 22.338 21.994 1.00 14.61 75 LYS A O 1
ATOM 612 N N . ILE A 1 76 ? -11.515 21.327 23.220 1.00 13.98 76 ILE A N 1
ATOM 613 C CA . ILE A 1 76 ? -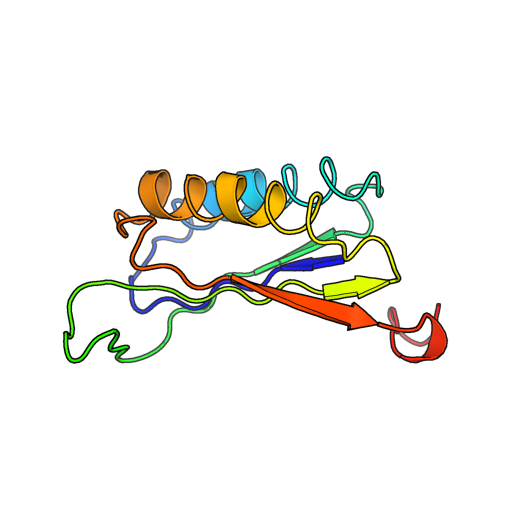12.207 20.731 22.073 1.00 14.08 76 ILE A CA 1
ATOM 614 C C . ILE A 1 76 ? -12.782 21.806 21.145 1.00 14.21 76 ILE A C 1
ATOM 615 O O . ILE A 1 76 ? -12.632 21.726 19.921 1.00 14.03 76 ILE A O 1
ATOM 620 N N . ALA A 1 77 ? -13.423 22.816 21.727 1.00 14.40 77 ALA A N 1
ATOM 621 C CA . ALA A 1 77 ? -14.003 23.899 20.934 1.00 15.21 77 ALA A CA 1
ATOM 622 C C . ALA A 1 77 ? -12.935 24.675 20.152 1.00 15.69 77 ALA A C 1
ATOM 623 O O . ALA A 1 77 ? -13.146 25.022 18.987 1.00 16.30 77 ALA A O 1
ATOM 625 N N . ALA A 1 78 ? -11.794 24.929 20.792 1.00 16.01 78 ALA A N 1
ATOM 626 C CA . ALA A 1 78 ? -10.671 25.621 20.146 1.00 16.60 78 ALA A CA 1
ATOM 627 C C . ALA A 1 78 ? -10.195 24.845 18.921 1.00 16.87 78 ALA A C 1
ATOM 628 O O . ALA A 1 78 ? -9.976 25.415 17.855 1.00 17.45 78 ALA A O 1
ATOM 630 N N . ALA A 1 79 ? -10.069 23.534 19.080 1.00 16.67 79 ALA A N 1
ATOM 631 C CA . ALA A 1 79 ? -9.558 22.672 18.031 1.00 16.54 79 ALA A CA 1
ATOM 632 C C . ALA A 1 79 ? -10.568 22.482 16.903 1.00 16.52 79 ALA A C 1
ATOM 633 O O . ALA A 1 79 ? -10.195 22.474 15.728 1.00 16.58 79 ALA A O 1
ATOM 635 N N . LEU A 1 80 ? -11.841 22.324 17.264 1.00 16.36 80 LEU A N 1
ATOM 636 C CA . LEU A 1 80 ? -12.906 22.104 16.289 1.00 16.42 80 LEU A CA 1
ATOM 637 C C . LEU A 1 80 ? -13.236 23.357 15.482 1.00 16.30 80 LEU A C 1
ATOM 638 O O . LEU A 1 80 ? -13.396 23.281 14.262 1.00 16.00 80 LEU A O 1
ATOM 643 N N A SER A 1 81 ? -13.348 24.493 16.169 0.50 16.63 81 SER A N 1
ATOM 644 N N B SER A 1 81 ? -13.327 24.503 16.155 0.50 16.02 81 SER A N 1
ATOM 645 C CA A SER A 1 81 ? -13.581 25.775 15.514 0.50 17.14 81 SER A CA 1
ATOM 646 C CA B SER A 1 81 ? -13.618 25.763 15.472 0.50 15.81 81 SER A CA 1
ATOM 647 C C A SER A 1 81 ? -12.474 26.060 14.506 0.50 17.17 81 SER A C 1
ATOM 648 C C B SER A 1 81 ? -12.459 26.212 14.571 0.50 16.54 81 SER A C 1
ATOM 649 O O A SER A 1 81 ? -12.747 26.453 13.368 0.50 17.16 81 SER A O 1
ATOM 650 O O B SER A 1 81 ? -12.686 26.885 13.565 0.50 16.78 81 SER A O 1
ATOM 655 N N . ALA A 1 82 ? -11.233 25.831 14.931 1.00 17.23 82 ALA A N 1
ATOM 656 C CA . ALA A 1 82 ? -10.050 26.103 14.100 1.00 17.57 82 ALA A CA 1
ATOM 657 C C . ALA A 1 82 ? -10.046 25.222 12.843 1.00 18.01 82 ALA A C 1
ATOM 658 O O . ALA A 1 82 ? -9.715 25.691 11.754 1.00 18.25 82 ALA A O 1
ATOM 660 N N . ALA A 1 83 ? -10.449 23.962 13.000 1.00 18.07 83 ALA A N 1
ATOM 661 C CA . ALA A 1 83 ? -10.532 23.008 11.890 1.00 18.14 83 ALA A CA 1
ATOM 662 C C . ALA A 1 83 ? -11.616 23.390 10.880 1.00 18.41 83 ALA A C 1
ATOM 663 O O . ALA A 1 83 ? -11.415 23.276 9.668 1.00 18.11 83 ALA A O 1
ATOM 665 N N . CYS A 1 84 ? -12.763 23.850 11.380 1.00 18.31 84 CYS A N 1
ATOM 666 C CA . CYS A 1 84 ? -13.844 24.319 10.509 1.00 18.74 84 CYS A CA 1
ATOM 667 C C . CYS A 1 84 ? -13.405 25.562 9.736 1.00 19.24 84 CYS A C 1
ATOM 668 O O . CYS A 1 84 ? -13.730 25.715 8.564 1.00 19.23 84 CYS A O 1
ATOM 671 N N . GLU A 1 85 ? -12.670 26.445 10.399 1.00 19.86 85 GLU A N 1
ATOM 672 C CA . GLU A 1 85 ? -12.170 27.658 9.748 1.00 21.21 85 GLU A CA 1
ATOM 673 C C . GLU A 1 85 ? -11.208 27.291 8.625 1.00 21.43 85 GLU A C 1
ATOM 674 O O . GLU A 1 85 ? -11.307 27.814 7.515 1.00 21.37 85 GLU A O 1
ATOM 680 N N . ARG A 1 86 ? -10.296 26.375 8.941 1.00 22.13 86 ARG A N 1
ATOM 681 C CA . ARG A 1 86 ? -9.283 25.856 8.022 1.00 22.98 86 ARG A CA 1
ATOM 682 C C . ARG A 1 86 ? -9.898 25.123 6.825 1.00 22.79 86 ARG A C 1
ATOM 683 O O . ARG A 1 86 ? -9.516 25.366 5.679 1.00 22.89 86 ARG A O 1
ATOM 691 N N . HIS A 1 87 ? -10.855 24.236 7.087 1.00 22.23 87 HIS A N 1
ATOM 692 C CA . HIS A 1 87 ? -11.425 23.395 6.033 1.00 22.13 87 HIS A CA 1
ATOM 693 C C . HIS A 1 87 ? -12.663 23.957 5.336 1.00 22.03 87 HIS A C 1
ATOM 694 O O . HIS A 1 87 ? -12.919 23.622 4.176 1.00 22.54 87 HIS A O 1
ATOM 701 N N . LEU A 1 88 ? -13.429 24.794 6.029 1.00 21.63 88 LEU A N 1
ATOM 702 C CA . LEU A 1 88 ? -14.706 25.281 5.488 1.00 21.42 88 LEU A CA 1
ATOM 703 C C . LEU A 1 88 ? -14.727 26.781 5.195 1.00 21.15 88 LEU A C 1
ATOM 704 O O . LEU A 1 88 ? -15.610 27.258 4.483 1.00 21.02 88 LEU A O 1
ATOM 709 N N . GLY A 1 89 ? -13.764 27.510 5.754 1.00 21.21 89 GLY A N 1
ATOM 710 C CA . GLY A 1 89 ? -13.694 28.964 5.613 1.00 21.29 89 GLY A CA 1
ATOM 711 C C . GLY A 1 89 ? -14.604 29.734 6.556 1.00 21.40 89 GLY A C 1
ATOM 712 O O . GLY A 1 89 ? -14.740 30.952 6.428 1.00 21.65 89 GLY A O 1
ATOM 713 N N . VAL A 1 90 ? -15.228 29.028 7.501 1.00 21.01 90 VAL A N 1
ATOM 714 C CA . VAL A 1 90 ? -16.141 29.644 8.466 1.00 20.73 90 VAL A CA 1
ATOM 715 C C . VAL A 1 90 ? -15.337 30.268 9.602 1.00 20.61 90 VAL A C 1
ATOM 716 O O . VAL A 1 90 ? -14.548 29.573 10.237 1.00 20.36 90 VAL A O 1
ATOM 720 N N . PRO A 1 91 ? -15.541 31.577 9.872 1.00 20.85 91 PRO A N 1
ATOM 721 C CA . PRO A 1 91 ? -14.813 32.256 10.944 1.00 21.05 91 PRO A CA 1
ATOM 722 C C . PRO A 1 91 ? -15.087 31.551 12.262 1.00 21.17 91 PRO A C 1
ATOM 723 O O . PRO A 1 91 ? -16.240 31.227 12.548 1.00 20.93 91 PRO A O 1
ATOM 727 N N . LYS A 1 92 ? -14.049 31.312 13.055 1.00 21.57 92 LYS A N 1
ATOM 728 C CA . LYS A 1 92 ? -14.244 30.551 14.286 1.00 22.11 92 LYS A CA 1
ATOM 729 C C . LYS A 1 92 ? -15.203 31.223 15.262 1.00 21.39 92 LYS A C 1
ATOM 730 O O . LYS A 1 92 ? -15.943 30.537 15.968 1.00 21.09 92 LYS A O 1
ATOM 736 N N . ASN A 1 93 ? -15.232 32.558 15.257 1.00 20.79 93 ASN A N 1
ATOM 737 C CA . ASN A 1 93 ? -16.176 33.310 16.095 1.00 20.32 93 ASN A CA 1
ATOM 738 C C . ASN A 1 93 ? -17.645 33.232 15.656 1.00 19.21 93 ASN A C 1
ATOM 739 O O . ASN A 1 93 ? -18.523 33.794 16.319 1.00 18.91 93 ASN A O 1
ATOM 744 N N . ARG A 1 94 ? -17.903 32.534 14.550 1.00 17.74 94 ARG A N 1
ATOM 745 C CA . ARG A 1 94 ? -19.273 32.244 14.116 1.00 16.54 94 ARG A CA 1
ATOM 746 C C . ARG A 1 94 ? -19.602 30.755 14.242 1.00 15.90 94 ARG A C 1
ATOM 747 O O . ARG A 1 94 ? -20.501 30.248 13.585 1.00 15.00 94 ARG A O 1
ATOM 755 N N . ILE A 1 95 ? -18.871 30.074 15.122 1.00 14.92 95 ILE A N 1
ATOM 756 C CA . ILE A 1 95 ? -19.098 28.657 15.384 1.00 14.67 95 ILE A CA 1
ATOM 757 C C . ILE A 1 95 ? -19.469 28.448 16.839 1.00 14.28 95 ILE A C 1
ATOM 758 O O . ILE A 1 95 ? -18.717 28.850 17.743 1.00 14.24 95 ILE A O 1
ATOM 763 N N . TYR A 1 96 ? -20.647 27.856 17.055 1.00 14.01 96 TYR A N 1
ATOM 764 C CA . TYR A 1 96 ? -21.070 27.431 18.388 1.00 13.58 96 TYR A CA 1
ATOM 765 C C . TYR A 1 96 ? -20.776 25.954 18.555 1.00 13.31 96 TYR A C 1
ATOM 766 O O . TYR A 1 96 ? -21.139 25.145 17.698 1.00 13.97 96 TYR A O 1
ATOM 775 N N . THR A 1 97 ? -20.125 25.605 19.659 1.00 13.08 97 THR A N 1
ATOM 776 C CA . THR A 1 97 ? -19.938 24.206 20.038 1.00 13.10 97 THR A CA 1
ATOM 777 C C . THR A 1 97 ? -20.608 24.000 21.393 1.00 12.67 97 THR A C 1
ATOM 778 O O . THR A 1 97 ? -20.328 24.742 22.335 1.00 13.05 97 THR A O 1
ATOM 782 N N . THR A 1 98 ? -21.510 23.023 21.477 1.00 12.25 98 THR A N 1
ATOM 783 C CA . THR A 1 98 ? -22.163 22.700 22.755 1.00 12.29 98 THR A CA 1
ATOM 784 C C . THR A 1 98 ? -21.865 21.269 23.164 1.00 11.62 98 THR A C 1
ATOM 785 O O . THR A 1 98 ? -21.700 20.383 22.311 1.00 11.01 98 THR A O 1
ATOM 789 N N . PHE A 1 99 ? -21.810 21.058 24.476 1.00 11.33 99 PHE A N 1
ATOM 790 C CA . PHE A 1 99 ? -21.314 19.822 25.064 1.00 11.55 99 PHE A CA 1
ATOM 791 C C . PHE A 1 99 ? -22.373 19.171 25.932 1.00 11.31 99 PHE A C 1
ATOM 792 O O . PHE A 1 99 ? -23.119 19.857 26.644 1.00 11.69 99 PHE A O 1
ATOM 800 N N . THR A 1 100 ? -22.436 17.844 25.865 1.00 11.41 100 THR A N 1
ATOM 801 C CA . THR A 1 100 ? -23.420 17.077 26.625 1.00 11.92 100 THR A CA 1
ATOM 802 C C . THR A 1 100 ? -22.741 15.902 27.314 1.00 12.18 100 THR A C 1
ATOM 803 O O . THR A 1 100 ? -22.079 15.088 26.658 1.00 11.48 100 THR A O 1
ATOM 807 N N . ASN A 1 101 ? -22.878 15.846 28.638 1.00 12.23 101 ASN A N 1
ATOM 808 C CA . ASN A 1 101 ? -22.399 14.709 29.417 1.00 13.43 101 ASN A CA 1
ATOM 809 C C . ASN A 1 101 ? -23.479 13.638 29.511 1.00 13.49 101 ASN A C 1
ATOM 810 O O . ASN A 1 101 ? -24.589 13.887 30.018 1.00 13.35 101 ASN A O 1
ATOM 815 N N . LYS A 1 102 ? -23.154 12.453 29.012 1.00 12.71 102 LYS A N 1
ATOM 816 C CA . LYS A 1 102 ? -24.078 11.333 29.052 1.00 13.04 102 LYS A CA 1
ATOM 817 C C . LYS A 1 102 ? -23.694 10.340 30.134 1.00 13.19 102 LYS A C 1
ATOM 818 O O . LYS A 1 102 ? -22.510 10.095 30.367 1.00 13.48 102 LYS A O 1
ATOM 824 N N A SER A 1 103 ? -24.705 9.768 30.786 0.50 13.18 103 SER A N 1
ATOM 825 N N B SER A 1 103 ? -24.692 9.771 30.806 0.50 13.14 103 SER A N 1
ATOM 826 C CA A SER A 1 103 ? -24.506 8.634 31.680 0.50 13.23 103 SER A CA 1
ATOM 827 C CA B SER A 1 103 ? -24.437 8.657 31.709 0.50 13.12 103 SER A CA 1
ATOM 828 C C A SER A 1 103 ? -24.210 7.389 30.837 0.50 13.01 103 SER A C 1
ATOM 829 C C B SER A 1 103 ? -24.204 7.402 30.859 0.50 12.97 103 SER A C 1
ATOM 830 O O A SER A 1 103 ? -24.659 7.308 29.690 0.50 12.56 103 SER A O 1
ATOM 831 O O B SER A 1 103 ? -24.693 7.326 29.729 0.50 12.54 103 SER A O 1
ATOM 836 N N . PRO A 1 104 ? -23.446 6.423 31.387 1.00 13.18 104 PRO A N 1
ATOM 837 C CA . PRO A 1 104 ? -23.181 5.191 30.623 1.00 13.41 104 PRO A CA 1
ATOM 838 C C . PRO A 1 104 ? -24.458 4.477 30.154 1.00 13.26 104 PRO A C 1
ATOM 839 O O . PRO A 1 104 ? -24.500 3.986 29.029 1.00 13.73 104 PRO A O 1
ATOM 843 N N . SER A 1 105 ? -25.496 4.442 30.991 1.00 13.10 105 SER A N 1
ATOM 844 C CA . SER A 1 105 ? -26.755 3.778 30.617 1.00 13.30 105 SER A CA 1
ATOM 845 C C . SER A 1 105 ? -27.498 4.473 29.463 1.00 12.87 105 SER A C 1
ATOM 846 O O . SER A 1 105 ? -28.380 3.873 28.852 1.00 12.91 105 SER A O 1
ATOM 849 N N . GLU A 1 106 ? -27.135 5.725 29.175 1.00 12.38 106 GLU A N 1
ATOM 850 C CA . GLU A 1 106 ? -27.772 6.511 28.105 1.00 12.34 106 GLU A CA 1
ATOM 851 C C . GLU A 1 106 ? -27.084 6.344 26.753 1.00 12.23 106 GLU A C 1
ATOM 852 O O . GLU A 1 106 ? -27.428 7.025 25.796 1.00 11.72 106 GLU A O 1
ATOM 858 N N . TRP A 1 107 ? -26.109 5.446 26.673 1.00 12.34 107 TRP A N 1
ATOM 859 C CA . TRP A 1 107 ? -25.313 5.312 25.460 1.00 12.37 107 TRP A CA 1
ATOM 860 C C . TRP A 1 107 ? -25.198 3.840 25.090 1.00 12.55 107 TRP A C 1
ATOM 861 O O . TRP A 1 107 ? -24.766 3.020 25.907 1.00 12.68 107 TRP A O 1
ATOM 872 N N . ALA A 1 108 ? -25.613 3.512 23.866 1.00 12.58 108 ALA A N 1
ATOM 873 C CA . ALA A 1 108 ? -25.545 2.145 23.358 1.00 12.62 108 ALA A CA 1
ATOM 874 C C . ALA A 1 108 ? -24.675 2.042 22.107 1.00 12.90 108 ALA A C 1
ATOM 875 O O . ALA A 1 108 ? -24.603 2.967 21.306 1.00 12.13 108 ALA A O 1
ATOM 877 N N . MET A 1 109 ? -23.999 0.908 21.963 1.00 13.68 109 MET A N 1
ATOM 878 C CA . MET A 1 109 ? -23.343 0.555 20.709 1.00 14.76 109 MET A CA 1
ATOM 879 C C . MET A 1 109 ? -23.933 -0.781 20.289 1.00 14.64 109 MET A C 1
ATOM 880 O O . MET A 1 109 ? -23.874 -1.764 21.038 1.00 14.03 109 MET A O 1
ATOM 885 N N . GLY A 1 110 ? -24.559 -0.802 19.114 1.00 15.22 110 GLY A N 1
ATOM 886 C CA . GLY A 1 110 ? -25.371 -1.951 18.730 1.00 16.37 110 GLY A CA 1
ATOM 887 C C . GLY A 1 110 ? -26.430 -2.251 19.782 1.00 17.52 110 GLY A C 1
ATOM 888 O O . GLY A 1 110 ? -27.199 -1.370 20.172 1.00 16.46 110 GLY A O 1
ATOM 889 N N . ASP A 1 111 ? -26.460 -3.497 20.248 1.00 18.38 111 ASP A N 1
ATOM 890 C CA . ASP A 1 111 ? -27.505 -3.939 21.167 1.00 20.29 111 ASP A CA 1
ATOM 891 C C . ASP A 1 111 ? -27.096 -3.941 22.644 1.00 20.98 111 ASP A C 1
ATOM 892 O O . ASP A 1 111 ? -27.720 -4.619 23.465 1.00 21.37 111 ASP A O 1
ATOM 897 N N . ARG A 1 112 ? -26.063 -3.168 22.978 1.00 21.57 112 ARG A N 1
ATOM 898 C CA . ARG A 1 112 ? -25.522 -3.114 24.340 1.00 22.53 112 ARG A CA 1
ATOM 899 C C . ARG A 1 112 ? -25.337 -1.665 24.806 1.00 21.83 112 ARG A C 1
ATOM 900 O O . ARG A 1 112 ? -24.827 -0.837 24.056 1.00 20.66 112 ARG A O 1
ATOM 908 N N . THR A 1 113 ? -25.758 -1.363 26.035 1.00 22.22 113 THR A N 1
ATOM 909 C CA . THR A 1 113 ? -25.405 -0.078 26.661 1.00 22.62 113 THR A CA 1
ATOM 910 C C . THR A 1 113 ? -24.041 -0.149 27.337 1.00 22.52 113 THR A C 1
ATOM 911 O O . THR A 1 113 ? -23.548 -1.234 27.667 1.00 22.37 113 THR A O 1
ATOM 915 N N . PHE A 1 114 ? -23.444 1.018 27.560 1.00 22.37 114 PHE A N 1
ATOM 916 C CA . PHE A 1 114 ? -22.162 1.112 28.247 1.00 22.44 114 PHE A CA 1
ATOM 917 C C . PHE A 1 114 ? -22.301 0.982 29.761 1.00 22.52 114 PHE A C 1
ATOM 918 O O . PHE A 1 114 ? -23.401 0.963 30.320 1.00 22.54 114 PHE A O 1
#

Radius of gyration: 14.16 Å; Cα contacts (8 Å, |Δi|>4): 210; chains: 1; bounding box: 23×42×33 Å